Protein AF-A0A6H5GMM7-F1 (afdb_monomer_lite)

pLDDT: mean 76.98, std 10.68, range [48.16, 93.12]

Radius of gyration: 22.31 Å; chains: 1; bounding box: 60×40×46 Å

Secondary structure (DSSP, 8-state):
-HHHHHHHHHHHHHHHH-TT---TTHHHHHHHHHHHTT--SS--------HHHHHHHS-EEEE-STT-EEEEETTTTEEEE-TT----PPTTEEEEEEEEEEEESSGGG-EEEEEEEEEEEEEETTEE-TTS-HHHHHHHHHHHHTT-TTEEE-

Structure (mmCIF, N/CA/C/O backbone):
data_AF-A0A6H5GMM7-F1
#
_entry.id   AF-A0A6H5GMM7-F1
#
loop_
_atom_site.group_PDB
_atom_site.id
_atom_site.type_symbol
_atom_site.label_atom_id
_atom_site.label_alt_id
_atom_site.label_comp_id
_atom_site.label_asym_id
_atom_site.label_entity_id
_atom_site.label_seq_id
_atom_site.pdbx_PDB_ins_code
_atom_site.Cartn_x
_atom_site.Cartn_y
_atom_site.Cartn_z
_atom_site.occupancy
_atom_site.B_iso_or_equiv
_atom_site.auth_seq_id
_atom_site.auth_comp_id
_atom_site.auth_asym_id
_atom_site.auth_atom_id
_atom_site.pdbx_PDB_model_num
ATOM 1 N N . LEU A 1 1 ? -27.094 -5.306 -17.263 1.00 63.91 1 LEU A N 1
ATOM 2 C CA . LEU A 1 1 ? -26.617 -4.620 -16.035 1.00 63.91 1 LEU A CA 1
ATOM 3 C C . LEU A 1 1 ? -27.779 -4.041 -15.208 1.00 63.91 1 LEU A C 1
ATOM 5 O O . LEU A 1 1 ? -27.870 -4.370 -14.032 1.00 63.91 1 LEU A O 1
ATOM 9 N N . GLY A 1 2 ? -28.719 -3.303 -15.817 1.00 82.06 2 GLY A N 1
ATOM 10 C CA . GLY A 1 2 ? -29.846 -2.660 -15.111 1.00 82.06 2 GLY A CA 1
ATOM 11 C C . GLY A 1 2 ? -30.805 -3.588 -14.348 1.00 82.06 2 GLY A C 1
ATOM 12 O O . GLY A 1 2 ? -31.193 -3.277 -13.229 1.00 82.06 2 GLY A O 1
ATOM 13 N N . GLN A 1 3 ? -31.122 -4.778 -14.868 1.00 84.25 3 GLN A N 1
ATOM 14 C CA . GLN A 1 3 ? -32.039 -5.710 -14.187 1.00 84.25 3 GLN A CA 1
ATOM 15 C C . GLN A 1 3 ? -31.536 -6.145 -12.797 1.00 84.25 3 GLN A C 1
ATOM 17 O O . GLN A 1 3 ? -32.317 -6.253 -11.856 1.00 84.25 3 GLN A O 1
ATOM 22 N N . ARG A 1 4 ? -30.218 -6.340 -12.637 1.00 83.25 4 ARG A N 1
ATOM 23 C CA . ARG A 1 4 ? -29.613 -6.705 -11.342 1.00 83.25 4 ARG A CA 1
ATOM 24 C C . ARG A 1 4 ? -29.682 -5.545 -10.348 1.00 83.25 4 ARG A C 1
ATOM 26 O O . ARG A 1 4 ? -29.906 -5.775 -9.165 1.00 83.25 4 ARG A O 1
ATOM 33 N N . GLN A 1 5 ? -29.534 -4.311 -10.832 1.00 83.56 5 GLN A N 1
ATOM 34 C CA . GLN A 1 5 ? -29.660 -3.108 -10.007 1.00 83.56 5 GLN A CA 1
ATOM 35 C C . GLN A 1 5 ? -31.098 -2.932 -9.506 1.00 83.56 5 GLN A C 1
ATOM 37 O O . GLN A 1 5 ? -31.297 -2.702 -8.318 1.00 83.56 5 GLN A O 1
ATOM 42 N N . VAL A 1 6 ? -32.096 -3.146 -10.371 1.00 91.81 6 VAL A N 1
ATOM 43 C CA . VAL A 1 6 ? -33.520 -3.093 -9.997 1.00 91.81 6 VAL A CA 1
ATOM 44 C C . VAL A 1 6 ? -33.858 -4.140 -8.934 1.00 91.81 6 VAL A C 1
ATOM 46 O O . VAL A 1 6 ? -34.463 -3.808 -7.918 1.00 91.81 6 VAL A O 1
ATOM 49 N N . VAL A 1 7 ? -33.415 -5.389 -9.113 1.00 87.75 7 VAL A N 1
ATOM 50 C CA . VAL A 1 7 ? -33.653 -6.461 -8.131 1.00 87.75 7 VAL A CA 1
ATOM 51 C C . VAL A 1 7 ? -33.006 -6.142 -6.781 1.00 87.75 7 VAL A C 1
ATOM 53 O O . VAL A 1 7 ? -33.624 -6.358 -5.741 1.00 87.75 7 VAL A O 1
ATOM 56 N N . ASN A 1 8 ? -31.785 -5.605 -6.771 1.00 83.50 8 ASN A N 1
ATOM 57 C CA . ASN A 1 8 ? -31.112 -5.232 -5.526 1.00 83.50 8 ASN A CA 1
ATOM 58 C C . ASN A 1 8 ? -31.824 -4.076 -4.810 1.00 83.50 8 ASN A C 1
ATOM 60 O O . ASN A 1 8 ? -32.015 -4.147 -3.599 1.00 83.50 8 ASN A O 1
ATOM 64 N N . LEU A 1 9 ? -32.276 -3.056 -5.544 1.00 91.56 9 LEU A N 1
ATOM 65 C CA . LEU A 1 9 ? -33.055 -1.952 -4.977 1.00 91.56 9 LEU A CA 1
ATOM 66 C C . LEU A 1 9 ? -34.387 -2.435 -4.391 1.00 91.56 9 LEU A C 1
ATOM 68 O O . LEU A 1 9 ? -34.757 -2.018 -3.297 1.00 91.56 9 LEU A O 1
ATOM 72 N N . MET A 1 10 ? -35.074 -3.364 -5.063 1.00 90.06 10 MET A N 1
ATOM 73 C CA . MET A 1 10 ? -36.295 -3.976 -4.529 1.00 90.06 10 MET A CA 1
ATOM 74 C C . MET A 1 10 ? -36.037 -4.765 -3.241 1.00 90.06 10 MET A C 1
ATOM 76 O O . MET A 1 10 ? -36.842 -4.686 -2.318 1.00 90.06 10 MET A O 1
ATOM 80 N N . LYS A 1 11 ? -34.913 -5.488 -3.144 1.00 85.19 11 LYS A N 1
ATOM 81 C CA . LYS A 1 11 ? -34.525 -6.201 -1.914 1.00 85.19 11 LYS A CA 1
ATOM 82 C C . LYS A 1 11 ? -34.268 -5.245 -0.751 1.00 85.19 11 LYS A C 1
ATOM 84 O O . LYS A 1 11 ? -34.742 -5.504 0.349 1.00 85.19 11 LYS A O 1
ATOM 89 N N . ILE A 1 12 ? -33.567 -4.137 -1.000 1.00 85.12 12 ILE A N 1
ATOM 90 C CA . ILE A 1 12 ? -33.328 -3.093 0.009 1.00 85.12 12 ILE A CA 1
ATOM 91 C C . ILE A 1 12 ? -34.662 -2.484 0.455 1.00 85.12 12 ILE A C 1
ATOM 93 O O . ILE A 1 12 ? -34.934 -2.414 1.648 1.00 85.12 12 ILE A O 1
ATOM 97 N N . ALA A 1 13 ? -35.532 -2.120 -0.491 1.00 91.00 13 ALA A N 1
ATOM 98 C CA . ALA A 1 13 ? -36.851 -1.573 -0.186 1.00 91.00 13 ALA A CA 1
ATOM 99 C C . ALA A 1 13 ? -37.738 -2.556 0.601 1.00 91.00 13 ALA A C 1
ATOM 101 O O . ALA A 1 13 ? -38.486 -2.130 1.479 1.00 91.00 13 ALA A O 1
ATOM 102 N N . ALA A 1 14 ? -37.658 -3.859 0.310 1.00 87.81 14 ALA A N 1
ATOM 103 C CA . ALA A 1 14 ? -38.370 -4.899 1.050 1.00 87.81 14 ALA A CA 1
ATOM 104 C C . ALA A 1 14 ? -37.848 -5.037 2.489 1.00 87.81 14 ALA A C 1
ATOM 106 O O . ALA A 1 14 ? -38.648 -5.046 3.419 1.00 87.81 14 ALA A O 1
ATOM 107 N N . PHE A 1 15 ? -36.526 -5.052 2.683 1.00 86.12 15 PHE A N 1
ATOM 108 C CA . PHE A 1 15 ? -35.914 -5.093 4.015 1.00 86.12 15 PHE A CA 1
ATOM 109 C C . PHE A 1 15 ? -36.239 -3.845 4.854 1.00 86.12 15 PHE A C 1
ATOM 111 O O . PHE A 1 15 ? -36.536 -3.954 6.037 1.00 86.12 15 PHE A O 1
ATOM 118 N N . CYS A 1 16 ? -36.266 -2.652 4.248 1.00 89.38 16 CYS A N 1
ATOM 119 C CA . CYS A 1 16 ? -36.678 -1.429 4.948 1.00 89.38 16 CYS A CA 1
ATOM 120 C C . CYS A 1 16 ? -38.141 -1.461 5.427 1.00 89.38 16 CYS A C 1
ATOM 122 O O . CYS A 1 16 ? -38.491 -0.710 6.333 1.00 89.38 16 CYS A O 1
ATOM 124 N N . ARG A 1 17 ? -38.999 -2.288 4.812 1.00 91.38 17 ARG A N 1
ATOM 125 C CA . ARG A 1 17 ? -40.402 -2.470 5.222 1.00 91.38 17 ARG A CA 1
ATOM 126 C C . ARG A 1 17 ? -40.564 -3.552 6.287 1.00 91.38 17 ARG A C 1
ATOM 128 O O . ARG A 1 17 ? -41.429 -3.405 7.142 1.00 91.38 17 ARG A O 1
ATOM 135 N N . ASP A 1 18 ? -39.752 -4.604 6.232 1.00 90.44 18 ASP A N 1
ATOM 136 C CA . ASP A 1 18 ? -39.725 -5.675 7.230 1.00 90.44 18 ASP A CA 1
ATOM 137 C C . ASP A 1 18 ? -38.275 -6.052 7.592 1.00 90.44 18 ASP A C 1
ATOM 139 O O . ASP A 1 18 ? -37.628 -6.820 6.870 1.00 90.44 18 ASP A O 1
ATOM 143 N N . PRO A 1 19 ? -37.758 -5.542 8.725 1.00 85.38 19 PRO A N 1
ATOM 144 C CA . PRO A 1 19 ? -36.409 -5.848 9.196 1.00 85.38 19 PRO A CA 1
ATOM 145 C C . PRO A 1 19 ? -36.217 -7.305 9.636 1.00 85.38 19 PRO A C 1
ATOM 147 O O . PRO A 1 19 ? -35.079 -7.750 9.772 1.00 85.38 19 PRO A O 1
ATOM 150 N N . ASN A 1 20 ? -37.303 -8.050 9.872 1.00 88.88 20 ASN A N 1
ATOM 151 C CA . ASN A 1 20 ? -37.242 -9.461 10.258 1.00 88.88 20 ASN A CA 1
ATOM 152 C C . ASN A 1 20 ? -37.184 -10.395 9.043 1.00 88.88 20 ASN A C 1
ATOM 154 O O . ASN A 1 20 ? -37.175 -11.617 9.200 1.00 88.88 20 ASN A O 1
ATOM 158 N N . LEU A 1 21 ? -37.146 -9.846 7.827 1.00 82.50 21 LEU A N 1
ATOM 159 C CA . LEU A 1 21 ? -37.039 -10.622 6.603 1.00 82.50 21 LEU A CA 1
ATOM 160 C C . LEU A 1 21 ? -35.652 -11.280 6.507 1.00 82.50 21 LEU A C 1
ATOM 162 O O . LEU A 1 21 ? -34.647 -10.623 6.233 1.00 82.50 21 LEU A O 1
ATOM 166 N N . VAL A 1 22 ? -35.602 -12.600 6.699 1.00 78.56 22 VAL A N 1
ATOM 167 C CA . VAL A 1 22 ? -34.372 -13.406 6.618 1.00 78.56 22 VAL A CA 1
ATOM 168 C C . VAL A 1 22 ? -34.393 -14.283 5.361 1.00 78.56 22 VAL A C 1
ATOM 170 O O . VAL A 1 22 ? -35.349 -15.016 5.116 1.00 78.56 22 VAL A O 1
ATOM 173 N N . GLU A 1 23 ? -33.322 -14.260 4.560 1.00 80.38 23 GLU A N 1
ATOM 174 C CA . GLU A 1 23 ? -33.144 -15.205 3.445 1.00 80.38 23 GLU A CA 1
ATOM 175 C C . GLU A 1 23 ? -32.671 -16.562 3.991 1.00 80.38 23 GLU A C 1
ATOM 177 O O . GLU A 1 23 ? -31.500 -16.752 4.321 1.00 80.38 23 GLU A O 1
ATOM 182 N N . ALA A 1 24 ? -33.588 -17.529 4.059 1.00 84.94 24 ALA A N 1
ATOM 183 C CA . ALA A 1 24 ? -33.324 -18.863 4.604 1.00 84.94 24 ALA A CA 1
ATOM 184 C C . ALA A 1 24 ? -32.208 -19.623 3.860 1.00 84.94 24 ALA A C 1
ATOM 186 O O . ALA A 1 24 ? -31.518 -20.453 4.451 1.00 84.94 24 ALA A O 1
ATOM 187 N N . ARG A 1 25 ? -31.976 -19.323 2.573 1.00 86.25 25 ARG A N 1
ATOM 188 C CA . ARG A 1 25 ? -30.936 -19.981 1.760 1.00 86.25 25 ARG A CA 1
ATOM 189 C C . ARG A 1 25 ? -29.579 -19.293 1.837 1.00 86.25 25 ARG A C 1
ATOM 191 O O . ARG A 1 25 ? -28.656 -19.691 1.130 1.00 86.25 25 ARG A O 1
ATOM 198 N N . GLN A 1 26 ? -29.421 -18.256 2.659 1.00 82.25 26 GLN A N 1
ATOM 199 C CA . GLN A 1 26 ? -28.178 -17.486 2.731 1.00 82.25 26 GLN A CA 1
ATOM 200 C C . GLN A 1 26 ? -26.966 -18.374 3.055 1.00 82.25 26 GLN A C 1
ATOM 202 O O . GLN A 1 26 ? -25.905 -18.202 2.455 1.00 82.25 26 GLN A O 1
ATOM 207 N N . ALA A 1 27 ? -27.135 -19.357 3.946 1.00 85.75 27 ALA A N 1
ATOM 208 C CA . ALA A 1 27 ? -26.088 -20.321 4.285 1.00 85.75 27 ALA A CA 1
ATOM 209 C C . ALA A 1 27 ? -25.709 -21.218 3.091 1.00 85.75 27 ALA A C 1
ATOM 211 O O . ALA A 1 27 ? -24.529 -21.389 2.786 1.00 85.75 27 ALA A O 1
ATOM 212 N N . GLU A 1 28 ? -2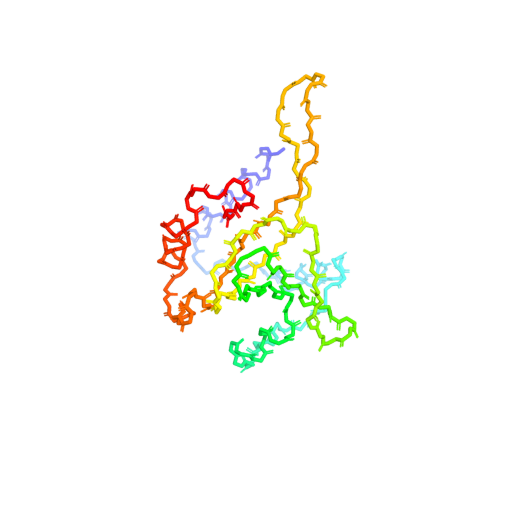6.703 -21.734 2.366 1.00 91.00 28 GLU A N 1
ATOM 213 C CA . GLU A 1 28 ? -26.496 -22.561 1.172 1.00 91.00 28 GLU A CA 1
ATOM 214 C C . GLU A 1 28 ? -25.795 -21.769 0.056 1.00 91.00 28 GLU A C 1
ATOM 216 O O . GLU A 1 28 ? -24.831 -22.243 -0.548 1.00 91.00 28 GLU A O 1
ATOM 221 N N . LEU A 1 29 ? -26.249 -20.537 -0.197 1.00 87.44 29 LEU A N 1
ATOM 222 C CA . LEU A 1 29 ? -25.658 -19.642 -1.191 1.00 87.44 29 LEU A CA 1
ATOM 223 C C . LEU A 1 29 ? -24.211 -19.301 -0.843 1.00 87.44 29 LEU A C 1
ATOM 225 O O . LEU A 1 29 ? -23.350 -19.361 -1.718 1.00 87.44 29 LEU A O 1
ATOM 229 N N . ARG A 1 30 ? -23.930 -18.996 0.428 1.00 86.06 30 ARG A N 1
ATOM 230 C CA . ARG A 1 30 ? -22.567 -18.767 0.915 1.00 86.06 30 ARG A CA 1
ATOM 231 C C . ARG A 1 30 ? -21.675 -19.970 0.609 1.00 86.06 30 ARG A C 1
ATOM 233 O O . ARG A 1 30 ? -20.629 -19.786 -0.005 1.00 86.06 30 ARG A O 1
ATOM 240 N N . SER A 1 31 ? -22.104 -21.178 0.973 1.00 88.69 31 SER A N 1
ATOM 241 C CA . SER A 1 31 ? -21.334 -22.406 0.738 1.00 88.69 31 SER A CA 1
ATOM 242 C C . SER A 1 31 ? -21.052 -22.634 -0.755 1.00 88.69 31 SER A C 1
ATOM 244 O O . SER A 1 31 ? -19.910 -22.883 -1.147 1.00 88.69 31 SER A O 1
ATOM 246 N N . LYS A 1 32 ? -22.062 -22.454 -1.620 1.00 91.44 32 LYS A N 1
ATOM 247 C CA . LYS A 1 32 ? -21.900 -22.564 -3.081 1.00 91.44 32 LYS A CA 1
ATOM 248 C C . LYS A 1 32 ? -20.934 -21.521 -3.644 1.00 91.44 32 LYS A C 1
ATOM 250 O O . LYS A 1 32 ? -20.103 -21.865 -4.481 1.00 91.44 32 LYS A O 1
ATOM 255 N N . CYS A 1 33 ? -21.024 -20.271 -3.191 1.00 87.81 33 CYS A N 1
ATOM 256 C CA . CYS A 1 33 ? -20.118 -19.204 -3.612 1.00 87.81 33 CYS A CA 1
ATOM 257 C C . CYS A 1 33 ? -18.676 -19.491 -3.189 1.00 87.81 33 CYS A C 1
ATOM 259 O O . CYS A 1 33 ? -17.778 -19.385 -4.015 1.00 87.81 33 CYS A O 1
ATOM 261 N N . LE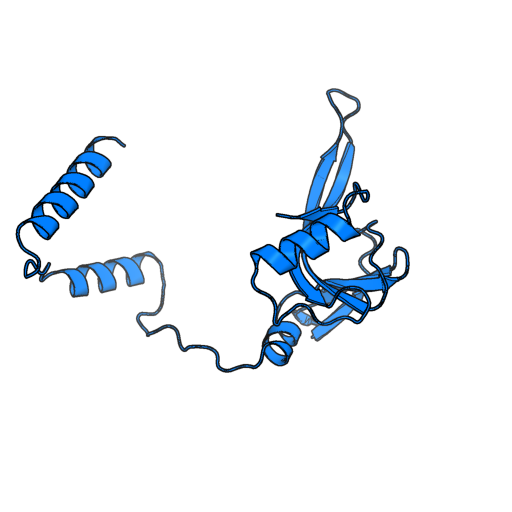U A 1 34 ? -18.453 -19.899 -1.938 1.00 89.38 34 LEU A N 1
ATOM 262 C CA . LEU A 1 34 ? -17.116 -20.217 -1.431 1.00 89.38 34 LEU A CA 1
ATOM 263 C C . LEU A 1 34 ? -16.478 -21.367 -2.209 1.00 89.38 34 LEU A C 1
ATOM 265 O O . LEU A 1 34 ? -15.329 -21.257 -2.621 1.00 89.38 34 LEU A O 1
ATOM 269 N N . LYS A 1 35 ? -17.256 -22.409 -2.521 1.00 93.12 35 LYS A N 1
ATOM 270 C CA . LYS A 1 35 ? -16.803 -23.514 -3.372 1.00 93.12 35 LYS A CA 1
ATOM 271 C C . LYS A 1 35 ? -16.466 -23.067 -4.797 1.00 93.12 35 LYS A C 1
ATOM 273 O O . LYS A 1 35 ? -15.479 -23.524 -5.355 1.00 93.12 35 LYS A O 1
ATOM 278 N N . LEU A 1 36 ? -17.282 -22.197 -5.397 1.00 92.69 36 LEU A N 1
ATOM 279 C CA . LEU A 1 36 ? -17.055 -21.702 -6.761 1.00 92.69 36 LEU A CA 1
ATOM 280 C C . LEU A 1 36 ? -15.792 -20.832 -6.861 1.00 92.69 36 LEU A C 1
ATOM 282 O O . LEU A 1 36 ? -15.121 -20.852 -7.886 1.00 92.69 36 LEU A O 1
ATOM 286 N N . TRP A 1 37 ? -15.493 -20.068 -5.810 1.00 85.94 37 TRP A N 1
ATOM 287 C CA . TRP A 1 37 ? -14.339 -19.166 -5.738 1.00 85.94 37 TRP A CA 1
ATOM 288 C C . TRP A 1 37 ? -13.094 -19.830 -5.129 1.00 85.94 37 TRP A C 1
ATOM 290 O O . TRP A 1 37 ? -12.090 -19.152 -4.942 1.00 85.94 37 TRP A O 1
ATOM 300 N N . ASP A 1 38 ? -13.171 -21.126 -4.806 1.00 89.12 38 ASP A N 1
ATOM 301 C CA . ASP A 1 38 ? -12.119 -21.903 -4.136 1.00 89.12 38 ASP A CA 1
ATOM 302 C C . ASP A 1 38 ? -11.611 -21.254 -2.831 1.00 89.12 38 ASP A C 1
ATOM 304 O O . ASP A 1 38 ? -10.427 -21.254 -2.498 1.00 89.12 38 ASP A O 1
ATOM 308 N N . VAL A 1 39 ? -12.535 -20.651 -2.074 1.00 86.19 39 VAL A N 1
ATOM 309 C CA . VAL A 1 39 ? -12.251 -20.011 -0.786 1.00 86.19 39 VAL A CA 1
ATOM 310 C C . VAL A 1 39 ? -12.650 -20.964 0.343 1.00 86.19 39 VAL A C 1
ATOM 312 O O . VAL A 1 39 ? -13.796 -21.419 0.379 1.00 86.19 39 VAL A O 1
ATOM 315 N N . PRO A 1 40 ? -11.764 -21.250 1.314 1.00 85.38 40 PRO A N 1
ATOM 316 C CA . PRO A 1 40 ? -12.101 -22.125 2.429 1.00 85.38 40 PRO A CA 1
ATOM 317 C C . PRO A 1 40 ? -13.208 -21.505 3.294 1.00 85.38 40 PRO A C 1
ATOM 319 O O . PRO A 1 40 ? -13.095 -20.355 3.723 1.00 85.38 40 PRO A O 1
ATOM 322 N N . ASP A 1 41 ? -14.259 -22.278 3.597 1.00 82.94 41 ASP A N 1
ATOM 323 C CA . ASP A 1 41 ? -15.377 -21.850 4.458 1.00 82.94 41 ASP A CA 1
ATOM 324 C C . ASP A 1 41 ? -15.002 -21.917 5.936 1.00 82.94 41 ASP A C 1
ATOM 326 O O . ASP A 1 41 ? -15.514 -22.701 6.732 1.00 82.94 41 ASP A O 1
ATOM 330 N N . ARG A 1 42 ? -14.037 -21.078 6.289 1.00 80.81 42 ARG A N 1
ATOM 331 C CA . ARG A 1 42 ? -13.652 -20.788 7.660 1.00 80.81 42 ARG A CA 1
ATOM 332 C C . ARG A 1 42 ? -13.767 -19.286 7.886 1.00 80.81 42 ARG A C 1
ATOM 334 O O . ARG A 1 42 ? -13.542 -18.508 6.952 1.00 80.81 42 ARG A O 1
ATOM 341 N N . PRO A 1 43 ? -14.108 -18.844 9.106 1.00 71.38 43 PRO A N 1
ATOM 342 C CA . PRO A 1 43 ? -13.958 -17.444 9.468 1.00 71.38 43 PRO A CA 1
ATOM 343 C C . PRO A 1 43 ? -12.536 -17.002 9.122 1.00 71.38 43 PRO A C 1
ATOM 345 O O . PRO A 1 43 ? -11.585 -17.751 9.364 1.00 71.38 43 PRO A O 1
ATOM 348 N N . ARG A 1 44 ? -12.373 -15.798 8.560 1.00 70.62 44 ARG A N 1
ATOM 349 C CA . ARG A 1 44 ? -11.039 -15.194 8.522 1.00 70.62 44 ARG A CA 1
ATOM 350 C C . ARG A 1 44 ? -10.572 -15.113 9.970 1.00 70.62 44 ARG A C 1
ATOM 352 O O . ARG A 1 44 ? -11.194 -14.413 10.766 1.00 70.62 44 ARG A O 1
ATOM 359 N N . ALA A 1 45 ? -9.534 -15.871 10.313 1.00 62.81 45 ALA A N 1
ATOM 360 C CA . ALA A 1 45 ? -8.857 -15.674 11.579 1.00 62.81 45 ALA A CA 1
ATOM 361 C C . ALA A 1 45 ? -8.333 -14.238 11.554 1.00 62.81 45 ALA A C 1
ATOM 363 O O . ALA A 1 45 ? -7.653 -13.849 10.605 1.00 62.81 45 ALA A O 1
ATOM 364 N N . SER A 1 46 ? -8.721 -13.431 12.541 1.00 48.16 46 SER A N 1
ATOM 365 C CA . SER A 1 46 ? -8.070 -12.144 12.741 1.00 48.16 46 SER A CA 1
ATOM 366 C C . SER A 1 46 ? -6.612 -12.448 13.050 1.00 48.16 46 SER A C 1
ATOM 368 O O . SER A 1 46 ? -6.331 -13.081 14.074 1.00 48.16 46 SER A O 1
ATOM 370 N N . ASP A 1 47 ? -5.711 -12.051 12.163 1.00 57.84 47 ASP A N 1
ATOM 371 C CA . ASP A 1 47 ? -4.299 -12.087 12.482 1.00 57.84 47 ASP A CA 1
ATOM 372 C C . ASP A 1 47 ? -4.065 -11.154 13.680 1.00 57.84 47 ASP A C 1
ATOM 374 O O . ASP A 1 47 ? -4.457 -9.986 13.653 1.00 57.84 47 ASP A O 1
ATOM 378 N N . ARG A 1 48 ? -3.548 -11.712 14.781 1.00 58.03 48 ARG A N 1
ATOM 379 C CA . ARG A 1 48 ? -3.212 -10.957 16.001 1.00 58.03 48 ARG A CA 1
ATOM 380 C C . ARG A 1 48 ? -1.762 -10.481 15.987 1.00 58.03 48 ARG A C 1
ATOM 382 O O . ARG A 1 48 ? -1.310 -9.924 16.985 1.00 58.03 48 ARG A O 1
ATOM 389 N N . SER A 1 49 ? -1.040 -10.741 14.900 1.00 60.47 49 SER A N 1
ATOM 390 C CA . SER A 1 49 ? 0.318 -10.259 14.701 1.00 60.47 49 SER A CA 1
ATOM 391 C C . SER A 1 49 ? 0.343 -8.740 14.837 1.00 60.47 49 SER A C 1
ATOM 393 O O . SER A 1 49 ? -0.515 -8.033 14.299 1.00 60.47 49 SER A O 1
ATOM 395 N N . GLY A 1 50 ? 1.303 -8.237 15.612 1.00 57.25 50 GLY A N 1
ATOM 396 C CA . GLY A 1 50 ? 1.508 -6.801 15.733 1.00 57.25 50 GLY A CA 1
ATOM 397 C C . GLY A 1 50 ? 1.867 -6.204 14.367 1.00 57.25 50 GLY A C 1
ATOM 398 O O . GLY A 1 50 ? 2.384 -6.926 13.510 1.00 57.25 50 GLY A O 1
ATOM 399 N N . PRO A 1 51 ? 1.648 -4.896 14.151 1.00 54.75 51 PRO A N 1
ATOM 400 C CA . PRO A 1 51 ? 2.008 -4.226 12.901 1.00 54.75 51 PRO A CA 1
ATOM 401 C C . PRO A 1 51 ? 3.444 -4.544 12.462 1.00 54.75 51 PRO A C 1
ATOM 403 O O . PRO A 1 51 ? 3.683 -4.814 11.292 1.00 54.75 51 PRO A O 1
ATOM 406 N N . ASP A 1 52 ? 4.377 -4.619 13.413 1.00 54.44 52 ASP A N 1
ATOM 407 C CA . ASP A 1 52 ? 5.789 -4.925 13.163 1.00 54.44 52 ASP A CA 1
ATOM 408 C C . ASP A 1 52 ? 6.042 -6.349 12.649 1.00 54.44 52 ASP A C 1
ATOM 410 O O . ASP A 1 52 ? 6.982 -6.572 11.885 1.00 54.44 52 ASP A O 1
ATOM 414 N N . ASP A 1 53 ? 5.233 -7.325 13.062 1.00 56.00 53 ASP A N 1
ATOM 415 C CA . ASP A 1 53 ? 5.378 -8.723 12.644 1.00 56.00 53 ASP A CA 1
ATOM 416 C C . ASP A 1 53 ? 4.744 -8.951 11.273 1.00 56.00 53 ASP A C 1
ATOM 418 O O . ASP A 1 53 ? 5.353 -9.584 10.412 1.00 56.00 53 ASP A O 1
ATOM 422 N N . VAL A 1 54 ? 3.600 -8.309 11.026 1.00 57.47 54 VAL A N 1
ATOM 423 C CA . VAL A 1 54 ? 2.961 -8.266 9.707 1.00 57.47 54 VAL A CA 1
ATOM 424 C C . VAL A 1 54 ? 3.870 -7.571 8.689 1.00 57.47 54 VAL A C 1
ATOM 426 O O . VAL A 1 54 ? 4.032 -8.047 7.571 1.00 57.47 54 VAL A O 1
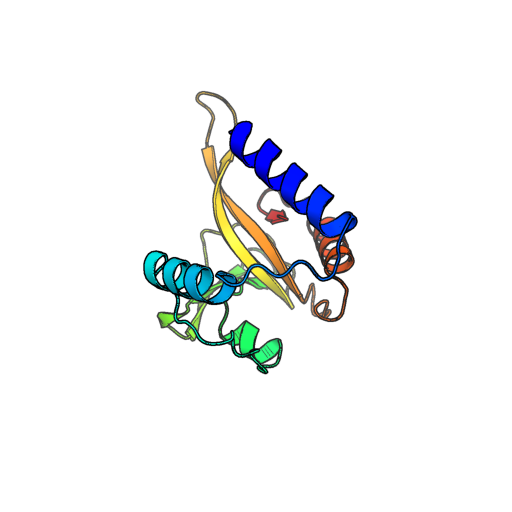ATOM 429 N N . ILE A 1 55 ? 4.535 -6.476 9.066 1.00 57.56 55 ILE A N 1
ATOM 430 C CA . ILE A 1 55 ? 5.439 -5.729 8.176 1.00 57.56 55 ILE A CA 1
ATOM 431 C C . ILE A 1 55 ? 6.716 -6.509 7.841 1.00 57.56 55 ILE A C 1
ATOM 433 O O . ILE A 1 55 ? 7.273 -6.320 6.762 1.00 57.56 55 ILE A O 1
ATOM 437 N N . LYS A 1 56 ? 7.187 -7.404 8.720 1.00 53.12 56 LYS A N 1
ATOM 438 C CA . LYS A 1 56 ? 8.282 -8.331 8.374 1.00 53.12 56 LYS A CA 1
ATOM 439 C C . LYS A 1 56 ? 7.853 -9.361 7.331 1.00 53.12 56 LYS A C 1
ATOM 441 O O . LYS A 1 56 ? 8.708 -9.879 6.622 1.00 53.12 56 LYS A O 1
ATOM 446 N N . GLU A 1 57 ? 6.566 -9.686 7.268 1.00 50.22 57 GLU A N 1
ATOM 447 C CA . GLU A 1 57 ? 6.016 -10.706 6.375 1.00 50.22 57 GLU A CA 1
ATOM 448 C C . GLU A 1 57 ? 5.442 -10.119 5.076 1.00 50.22 57 GLU A C 1
ATOM 450 O O . GLU A 1 57 ? 5.372 -10.812 4.065 1.00 50.22 57 GLU A O 1
ATOM 455 N N . ILE A 1 58 ? 5.080 -8.835 5.066 1.00 53.16 58 ILE A N 1
ATOM 456 C CA . ILE A 1 58 ? 4.524 -8.133 3.908 1.00 53.16 58 ILE A CA 1
ATOM 457 C C . ILE A 1 58 ? 5.627 -7.400 3.130 1.00 53.16 58 ILE A C 1
ATOM 459 O O . ILE A 1 58 ? 6.543 -6.816 3.701 1.00 53.16 58 ILE A O 1
ATOM 463 N N . CYS A 1 59 ? 5.519 -7.411 1.798 1.00 53.50 59 CYS A N 1
ATOM 464 C CA . CYS A 1 59 ? 6.377 -6.703 0.845 1.00 53.50 59 CYS A CA 1
ATOM 465 C C . CYS A 1 59 ? 6.526 -5.201 1.163 1.00 53.50 59 CYS A C 1
ATOM 467 O O . CYS A 1 59 ? 5.805 -4.367 0.624 1.00 53.50 59 CYS A O 1
ATOM 469 N N . GLY A 1 60 ? 7.469 -4.841 2.030 1.00 59.84 60 GLY A N 1
ATOM 470 C CA . GLY A 1 60 ? 7.807 -3.453 2.323 1.00 59.84 60 GLY A CA 1
ATOM 471 C C . GLY A 1 60 ? 8.842 -2.891 1.351 1.00 59.84 60 GLY A C 1
ATOM 472 O O . GLY A 1 60 ? 9.701 -3.611 0.832 1.00 59.84 60 GLY A O 1
ATOM 473 N N . VAL A 1 61 ? 8.794 -1.578 1.149 1.00 60.31 61 VAL A N 1
ATOM 474 C CA . VAL A 1 61 ? 9.846 -0.785 0.517 1.00 60.31 61 VAL A CA 1
ATOM 475 C C . VAL A 1 61 ? 10.454 0.138 1.573 1.00 60.31 61 VAL A C 1
ATOM 477 O O . VAL A 1 61 ? 9.746 0.881 2.254 1.00 60.31 61 VAL A O 1
ATOM 480 N N . ARG A 1 62 ? 11.780 0.094 1.735 1.00 66.56 62 ARG A N 1
ATOM 481 C CA . ARG A 1 62 ? 12.506 0.881 2.740 1.00 66.56 62 ARG A CA 1
ATOM 482 C C . ARG A 1 62 ? 13.496 1.832 2.081 1.00 66.56 62 ARG A C 1
ATOM 484 O O . ARG A 1 62 ? 14.325 1.420 1.272 1.00 66.56 62 ARG A O 1
ATOM 491 N N . GLY A 1 63 ? 13.447 3.096 2.493 1.00 59.25 63 GLY A N 1
ATOM 492 C CA . GLY A 1 63 ? 14.422 4.124 2.145 1.00 59.25 63 GLY A CA 1
ATOM 493 C C . GLY A 1 63 ? 15.516 4.255 3.205 1.00 59.25 63 GLY A C 1
ATOM 494 O O . GLY A 1 63 ? 15.234 4.479 4.386 1.00 59.25 63 GLY A O 1
ATOM 495 N N . LEU A 1 64 ? 16.781 4.157 2.788 1.00 58.41 64 LEU A N 1
ATOM 496 C CA . LEU A 1 64 ? 17.950 4.485 3.626 1.00 58.41 64 LEU A CA 1
ATOM 497 C C . LEU A 1 64 ? 18.569 5.854 3.275 1.00 58.41 64 LEU A C 1
ATOM 499 O O . LEU A 1 64 ? 19.662 6.167 3.743 1.00 58.41 64 LEU A O 1
ATOM 503 N N . GLY A 1 65 ? 17.863 6.686 2.499 1.00 51.19 65 GLY A N 1
ATOM 504 C CA . GLY A 1 65 ? 18.328 7.997 2.038 1.00 51.19 65 GLY A CA 1
ATOM 505 C C . GLY A 1 65 ? 18.965 7.960 0.645 1.00 51.19 65 GLY A C 1
ATOM 506 O O . GLY A 1 65 ? 19.620 6.981 0.276 1.00 51.19 65 GLY A O 1
ATOM 507 N N . ARG A 1 66 ? 18.814 9.063 -0.110 1.00 60.16 66 ARG A N 1
ATOM 508 C CA . ARG A 1 66 ? 19.212 9.195 -1.534 1.00 60.16 66 ARG A CA 1
ATOM 509 C C . ARG A 1 66 ? 18.477 8.160 -2.413 1.00 60.16 66 ARG A C 1
ATOM 511 O O . ARG A 1 66 ? 17.423 7.672 -2.023 1.00 60.16 66 ARG A O 1
ATOM 518 N N . SER A 1 67 ? 19.026 7.773 -3.568 1.00 60.50 67 SER A N 1
ATOM 519 C CA . SER A 1 67 ? 18.441 6.754 -4.467 1.00 60.50 67 SER A CA 1
ATOM 520 C C . SER A 1 67 ? 18.589 5.297 -3.985 1.00 60.50 67 SER A C 1
ATOM 522 O O . SER A 1 67 ? 18.561 4.376 -4.798 1.00 60.50 67 SER A O 1
ATOM 524 N N . LYS A 1 68 ? 18.811 5.042 -2.684 1.00 66.25 68 LYS A N 1
ATOM 525 C CA . LYS A 1 68 ? 18.953 3.671 -2.160 1.00 66.25 68 LYS A CA 1
ATOM 526 C C . LYS A 1 68 ? 17.599 3.083 -1.760 1.00 66.25 68 LYS A C 1
ATOM 528 O O . LYS A 1 68 ? 17.215 3.061 -0.589 1.00 66.25 68 LYS A O 1
ATOM 533 N N . VAL A 1 69 ? 16.946 2.615 -2.818 1.00 74.12 69 VAL A N 1
ATOM 534 C CA . VAL A 1 69 ? 15.759 1.765 -2.936 1.00 74.12 69 VAL A CA 1
ATOM 535 C C . VAL A 1 69 ? 15.881 0.359 -2.331 1.00 74.12 69 VAL A C 1
ATOM 537 O O . VAL A 1 69 ? 16.589 -0.421 -2.957 1.00 74.12 69 VAL A O 1
ATOM 540 N N . TYR A 1 70 ? 15.279 -0.038 -1.203 1.00 77.25 70 TYR A N 1
ATOM 541 C CA . TYR A 1 70 ? 15.251 -1.465 -0.819 1.00 77.25 70 TYR A CA 1
ATOM 542 C C . TYR A 1 70 ? 13.849 -2.050 -0.933 1.00 77.25 70 TYR A C 1
ATOM 544 O O . TYR A 1 70 ? 12.904 -1.492 -0.383 1.00 77.25 70 TYR A O 1
ATOM 552 N N . ARG A 1 71 ? 13.732 -3.211 -1.580 1.00 81.62 71 ARG A N 1
ATOM 553 C CA . ARG A 1 71 ? 12.513 -4.025 -1.636 1.00 81.62 71 ARG A CA 1
ATOM 554 C C . ARG A 1 71 ? 12.694 -5.267 -0.769 1.00 81.62 71 ARG A C 1
ATOM 556 O O . ARG A 1 71 ? 13.753 -5.895 -0.810 1.00 81.62 71 ARG A O 1
ATOM 563 N N . TYR A 1 72 ? 11.670 -5.639 -0.012 1.00 78.00 72 TYR A N 1
ATOM 564 C CA . TYR A 1 72 ? 11.668 -6.903 0.714 1.00 78.00 72 TYR A CA 1
ATOM 565 C C . TYR A 1 72 ? 11.445 -8.090 -0.243 1.00 78.00 72 TYR A C 1
ATOM 567 O O . TYR A 1 72 ? 10.456 -8.136 -0.973 1.00 78.00 72 TYR A O 1
ATOM 575 N N . ASP A 1 73 ? 12.388 -9.033 -0.269 1.00 76.81 73 ASP A N 1
ATOM 576 C CA . ASP A 1 73 ? 12.326 -10.282 -1.035 1.00 76.81 73 ASP A CA 1
ATOM 577 C C . ASP A 1 73 ? 11.754 -11.378 -0.123 1.00 76.81 73 ASP A C 1
ATOM 579 O O . ASP A 1 73 ? 12.433 -11.859 0.788 1.00 76.81 73 ASP A O 1
ATOM 583 N N . LEU A 1 74 ? 10.487 -11.742 -0.358 1.00 69.31 74 LEU A N 1
ATOM 584 C CA . LEU A 1 74 ? 9.763 -12.760 0.411 1.00 69.31 74 LEU A CA 1
ATOM 585 C C . LEU A 1 74 ? 10.478 -14.128 0.405 1.00 69.31 74 LEU A C 1
ATOM 587 O O . LEU A 1 74 ? 10.709 -14.664 1.492 1.00 69.31 74 LEU A O 1
ATOM 591 N N . PRO A 1 75 ? 10.886 -14.691 -0.756 1.00 73.88 75 PRO A N 1
ATOM 592 C CA . PRO A 1 75 ? 11.674 -15.922 -0.798 1.00 73.88 75 PRO A CA 1
ATOM 593 C C . PRO A 1 75 ? 12.948 -15.886 0.050 1.00 73.88 75 PRO A C 1
ATOM 595 O O . PRO A 1 75 ? 13.272 -16.869 0.715 1.00 73.88 75 PRO A O 1
ATOM 598 N N . LYS A 1 76 ? 13.682 -14.767 0.031 1.00 73.94 76 LYS A N 1
ATOM 599 C CA . LYS A 1 76 ? 14.969 -14.643 0.740 1.00 73.94 76 LYS A CA 1
ATOM 600 C C . LYS A 1 76 ? 14.839 -14.109 2.163 1.00 73.94 76 LYS A C 1
ATOM 602 O O . LYS A 1 76 ? 15.847 -14.046 2.865 1.00 73.94 76 LYS A O 1
ATOM 607 N N . ARG A 1 77 ? 13.629 -13.717 2.581 1.00 74.00 77 ARG A N 1
ATOM 608 C CA . ARG A 1 77 ? 13.337 -13.054 3.864 1.00 74.00 77 ARG A CA 1
ATOM 609 C C . ARG A 1 77 ? 14.308 -11.907 4.162 1.00 74.00 77 ARG A C 1
ATOM 611 O O . ARG A 1 77 ? 14.788 -11.750 5.285 1.00 74.00 77 ARG A O 1
ATOM 618 N N . GLY A 1 78 ? 14.636 -11.125 3.136 1.00 74.25 78 GLY A N 1
ATOM 619 C CA . GLY A 1 78 ? 15.719 -10.150 3.194 1.00 74.25 78 GLY A CA 1
ATOM 620 C C . GLY A 1 78 ? 15.479 -8.935 2.310 1.00 74.25 78 GLY A C 1
ATOM 621 O O . GLY A 1 78 ? 14.723 -8.979 1.346 1.00 74.25 78 GLY A O 1
ATOM 622 N N . TRP A 1 79 ? 16.145 -7.833 2.643 1.00 80.81 79 TRP A N 1
ATOM 623 C CA . TRP A 1 79 ? 16.086 -6.598 1.868 1.00 80.81 79 TRP A CA 1
ATOM 624 C C . TRP A 1 79 ? 17.065 -6.659 0.697 1.00 80.81 79 TRP A C 1
ATOM 626 O O . TRP A 1 79 ? 18.262 -6.866 0.898 1.00 80.81 79 TRP A O 1
ATOM 636 N N . VAL A 1 80 ? 16.566 -6.442 -0.516 1.00 82.12 80 VAL A N 1
ATOM 637 C CA . VAL A 1 80 ? 17.364 -6.403 -1.746 1.00 82.12 80 VAL A CA 1
ATOM 638 C C . VAL A 1 80 ? 17.321 -4.990 -2.312 1.00 82.12 80 VAL A C 1
ATOM 640 O O . VAL A 1 80 ? 16.272 -4.344 -2.297 1.00 82.12 80 VAL A O 1
ATOM 643 N N . ILE A 1 81 ? 18.465 -4.496 -2.788 1.00 78.44 81 ILE A N 1
ATOM 644 C CA . ILE A 1 81 ? 18.527 -3.200 -3.468 1.00 78.44 81 ILE A CA 1
ATOM 645 C C . ILE A 1 81 ? 17.734 -3.303 -4.769 1.00 78.44 81 ILE A C 1
ATOM 647 O O . ILE A 1 81 ? 17.877 -4.263 -5.525 1.00 78.44 81 ILE A O 1
ATOM 651 N N . ASP A 1 82 ? 16.880 -2.320 -5.005 1.00 76.56 82 ASP A N 1
ATOM 652 C CA . ASP A 1 82 ? 16.041 -2.246 -6.180 1.00 76.56 82 ASP A CA 1
ATOM 653 C C . ASP A 1 82 ? 16.430 -1.068 -7.070 1.00 76.56 82 ASP A C 1
ATOM 655 O O . ASP A 1 82 ? 15.889 0.030 -6.964 1.00 76.56 82 ASP A O 1
ATOM 659 N N . ASP A 1 83 ? 17.339 -1.334 -8.005 1.00 72.69 83 ASP A N 1
ATOM 660 C CA . ASP A 1 83 ? 17.858 -0.351 -8.966 1.00 72.69 83 ASP A CA 1
ATOM 661 C C . ASP A 1 83 ? 16.775 0.183 -9.923 1.00 72.69 83 ASP A C 1
ATOM 663 O O . ASP A 1 83 ? 16.978 1.160 -10.650 1.00 72.69 83 ASP A O 1
ATOM 667 N N . LYS A 1 84 ? 15.610 -0.480 -9.958 1.00 70.44 84 LYS A N 1
ATOM 668 C CA . LYS A 1 84 ? 14.460 -0.073 -10.769 1.00 70.44 84 LYS A CA 1
ATOM 669 C C . LYS A 1 84 ? 13.762 1.155 -10.199 1.00 70.44 84 LYS A C 1
ATOM 671 O O . LYS A 1 84 ? 13.153 1.888 -10.977 1.00 70.44 84 LYS A O 1
ATOM 676 N N . VAL A 1 85 ? 13.846 1.379 -8.889 1.00 71.56 85 VAL A N 1
ATOM 677 C CA . VAL A 1 85 ? 13.227 2.523 -8.219 1.00 71.56 85 VAL A CA 1
ATOM 678 C C . VAL A 1 85 ? 14.229 3.664 -8.186 1.00 71.56 85 VAL A C 1
ATOM 680 O O . VAL A 1 85 ? 15.253 3.599 -7.515 1.00 71.56 85 VAL A O 1
ATOM 683 N N . ARG A 1 86 ? 13.919 4.735 -8.917 1.00 68.94 86 ARG A N 1
ATOM 684 C CA . ARG A 1 86 ? 14.723 5.967 -8.919 1.00 68.94 86 ARG A CA 1
ATOM 685 C C . ARG A 1 86 ? 14.255 7.004 -7.895 1.00 68.94 86 ARG A C 1
ATOM 687 O O . ARG A 1 86 ? 14.826 8.088 -7.860 1.00 68.94 86 ARG A O 1
ATOM 694 N N . ALA A 1 87 ? 13.257 6.656 -7.087 1.00 69.94 87 ALA A N 1
ATOM 695 C CA . ALA A 1 87 ? 12.687 7.528 -6.072 1.00 69.94 87 ALA A CA 1
ATOM 696 C C . ALA A 1 87 ? 13.685 7.896 -4.979 1.00 69.94 87 ALA A C 1
ATOM 698 O O . ALA A 1 87 ? 14.471 7.061 -4.516 1.00 69.94 87 ALA A O 1
ATOM 699 N N . GLU A 1 88 ? 13.617 9.150 -4.542 1.00 73.12 88 GLU A N 1
ATOM 700 C CA . GLU A 1 88 ? 14.405 9.648 -3.425 1.00 73.12 88 GLU A CA 1
ATOM 701 C C . GLU A 1 88 ? 13.592 9.512 -2.139 1.00 73.12 88 GLU A C 1
ATOM 703 O O . GLU A 1 88 ? 12.791 10.365 -1.763 1.00 73.12 88 GLU A O 1
ATOM 708 N N . LEU A 1 89 ? 13.806 8.403 -1.430 1.00 74.12 89 LEU A N 1
ATOM 709 C CA . LEU A 1 89 ? 13.184 8.191 -0.129 1.00 74.12 89 LEU A CA 1
ATOM 710 C C . LEU A 1 89 ? 14.085 8.726 0.983 1.00 74.12 89 LEU A C 1
ATOM 712 O O . LEU A 1 89 ? 15.263 8.369 1.084 1.00 74.12 89 LEU A O 1
ATOM 716 N N . ASN A 1 90 ? 13.507 9.534 1.873 1.00 77.88 90 ASN A N 1
ATOM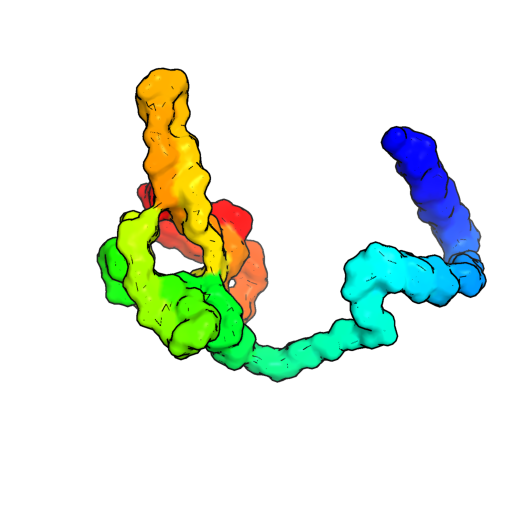 717 C CA . ASN A 1 90 ? 14.193 9.989 3.078 1.00 77.88 90 ASN A CA 1
ATOM 718 C C . ASN A 1 90 ? 14.643 8.783 3.926 1.00 77.88 90 ASN A C 1
ATOM 720 O O . ASN A 1 90 ? 13.902 7.797 4.026 1.00 77.88 90 ASN A O 1
ATOM 724 N N . PRO A 1 91 ? 15.826 8.839 4.562 1.00 78.69 91 PRO A N 1
ATOM 725 C CA . PRO A 1 91 ? 16.283 7.765 5.437 1.00 78.69 91 PRO A CA 1
ATOM 726 C C . PRO A 1 91 ? 15.276 7.518 6.564 1.00 78.69 91 PRO A C 1
ATOM 728 O O . PRO A 1 91 ? 14.686 8.455 7.094 1.00 78.69 91 PRO A O 1
ATOM 731 N N . GLY A 1 92 ? 15.059 6.248 6.912 1.00 77.12 92 GLY A N 1
ATOM 732 C CA . GLY A 1 92 ? 14.090 5.879 7.950 1.00 77.12 92 GLY A CA 1
ATOM 733 C C . GLY A 1 92 ? 12.632 5.907 7.478 1.00 77.12 92 GLY A C 1
ATOM 734 O O . GLY A 1 92 ? 11.724 5.832 8.307 1.00 77.12 92 GLY A O 1
ATOM 735 N N . THR A 1 93 ? 12.401 6.006 6.166 1.00 84.31 93 THR A N 1
ATOM 736 C CA . THR A 1 93 ? 11.072 5.865 5.562 1.00 84.31 93 THR A CA 1
ATOM 737 C C . THR A 1 93 ? 10.802 4.397 5.240 1.00 84.31 93 THR A C 1
ATOM 739 O O . THR A 1 93 ? 11.613 3.749 4.575 1.00 84.31 93 THR A O 1
ATOM 742 N N . LEU A 1 94 ? 9.673 3.877 5.710 1.00 85.19 94 LEU A N 1
ATOM 743 C CA . LEU A 1 94 ? 9.198 2.524 5.449 1.00 85.19 94 LEU A CA 1
ATOM 744 C C . LEU A 1 94 ? 7.764 2.603 4.939 1.00 85.19 94 LEU A C 1
ATOM 746 O O . LEU A 1 94 ? 6.863 3.037 5.659 1.00 85.19 94 LEU A O 1
ATOM 750 N N . VAL A 1 95 ? 7.577 2.185 3.693 1.00 85.25 95 VAL A N 1
ATOM 751 C CA . VAL A 1 95 ? 6.302 2.255 2.984 1.00 85.25 95 VAL A CA 1
ATOM 752 C C . VAL A 1 95 ? 5.914 0.891 2.448 1.00 85.25 95 VAL A C 1
ATOM 754 O O . VAL A 1 95 ? 6.761 0.051 2.150 1.00 85.25 95 VAL A O 1
ATOM 757 N N . TYR A 1 96 ? 4.616 0.676 2.334 1.00 83.75 96 TYR A N 1
ATOM 758 C CA . TYR A 1 96 ? 4.028 -0.434 1.619 1.00 83.75 96 TYR A CA 1
ATOM 759 C C . TYR A 1 96 ? 3.600 0.051 0.237 1.00 83.75 96 TYR A C 1
ATOM 761 O O . TYR A 1 96 ? 2.928 1.075 0.111 1.00 83.75 96 TYR A O 1
ATOM 769 N N . GLY A 1 97 ? 4.004 -0.663 -0.806 1.00 81.06 97 GLY A N 1
ATOM 770 C CA . GLY A 1 97 ? 3.757 -0.219 -2.167 1.00 81.06 97 GLY A CA 1
ATOM 771 C C . GLY A 1 97 ? 4.270 -1.180 -3.222 1.00 81.06 97 GLY A C 1
ATOM 772 O O . GLY A 1 97 ? 4.936 -2.172 -2.921 1.00 81.06 97 GLY A O 1
ATOM 773 N N . GLU A 1 98 ? 3.971 -0.853 -4.471 1.00 79.88 98 GLU A N 1
ATOM 774 C CA . GLU A 1 98 ? 4.331 -1.651 -5.635 1.00 79.88 98 GLU A CA 1
ATOM 775 C C . GLU A 1 98 ? 5.153 -0.829 -6.630 1.00 79.88 98 GLU A C 1
ATOM 777 O O . GLU A 1 98 ? 4.914 0.356 -6.840 1.00 79.88 98 GLU A O 1
ATOM 782 N N . VAL A 1 99 ? 6.150 -1.458 -7.252 1.00 80.94 99 VAL A N 1
ATOM 783 C CA . VAL A 1 99 ? 6.956 -0.820 -8.299 1.00 80.94 99 VAL A CA 1
ATOM 784 C C . VAL A 1 99 ? 6.351 -1.173 -9.646 1.00 80.94 99 VAL A C 1
ATOM 786 O O . VAL A 1 99 ? 6.448 -2.323 -10.077 1.00 80.94 99 VAL A O 1
ATOM 789 N N . ILE A 1 100 ? 5.765 -0.186 -10.316 1.00 80.25 100 ILE A N 1
ATOM 790 C CA . ILE A 1 100 ? 5.014 -0.376 -11.557 1.00 80.25 100 ILE A CA 1
ATOM 791 C C . ILE A 1 100 ? 5.686 0.403 -12.695 1.00 80.25 100 ILE A C 1
ATOM 793 O O . ILE A 1 100 ? 6.095 1.551 -12.507 1.00 80.25 100 ILE A O 1
ATOM 797 N N . PRO A 1 101 ? 5.837 -0.186 -13.894 1.00 80.81 101 PRO A N 1
ATOM 798 C CA . PRO A 1 101 ? 6.244 0.564 -15.071 1.00 80.81 101 PRO A CA 1
ATOM 799 C C . PRO A 1 101 ? 5.121 1.491 -15.551 1.00 80.81 101 PRO A C 1
ATOM 801 O O . PRO A 1 101 ? 4.054 1.040 -15.956 1.00 80.81 101 PRO A O 1
ATOM 804 N N . GLU A 1 102 ? 5.400 2.784 -15.595 1.00 80.00 102 GLU A N 1
ATOM 805 C CA . GLU A 1 102 ? 4.539 3.816 -16.153 1.00 80.00 102 GLU A CA 1
ATOM 806 C C . GLU A 1 102 ? 5.040 4.291 -17.511 1.00 80.00 102 GLU A C 1
ATOM 808 O O . GLU A 1 102 ? 6.240 4.404 -17.765 1.00 80.00 102 GLU A O 1
ATOM 813 N N . LEU A 1 103 ? 4.107 4.635 -18.388 1.00 80.75 103 LEU A N 1
ATOM 814 C CA . LEU A 1 103 ? 4.410 5.306 -19.641 1.00 80.75 103 LEU A CA 1
ATOM 815 C C . LEU A 1 103 ? 4.342 6.816 -19.409 1.00 80.75 103 LEU A C 1
ATOM 817 O O . LEU A 1 103 ? 3.304 7.336 -19.009 1.00 80.75 103 LEU A O 1
ATOM 821 N N . LYS A 1 104 ? 5.445 7.528 -19.654 1.00 79.62 104 LYS A N 1
ATOM 822 C CA . LYS A 1 104 ? 5.491 8.995 -19.592 1.00 79.62 104 LYS A CA 1
ATOM 823 C C . LYS A 1 104 ? 5.747 9.592 -20.969 1.00 79.62 104 LYS A C 1
ATOM 825 O O . LYS A 1 104 ? 6.645 9.145 -21.677 1.00 79.62 104 LYS A O 1
ATOM 830 N N . GLY A 1 105 ? 5.007 10.648 -21.300 1.00 79.06 105 GLY A N 1
ATOM 831 C CA . GLY A 1 105 ? 5.080 11.348 -22.586 1.00 79.06 105 GLY A CA 1
ATOM 832 C C . GLY A 1 105 ? 3.989 10.913 -23.566 1.00 79.06 105 GLY A C 1
ATOM 833 O O . GLY A 1 105 ? 3.203 10.016 -23.279 1.00 79.06 105 GLY A O 1
ATOM 834 N N . GLU A 1 106 ? 3.951 11.559 -24.731 1.00 76.00 106 GLU A N 1
ATOM 835 C CA . GLU A 1 106 ? 2.919 11.350 -25.751 1.00 76.00 106 GLU A CA 1
ATOM 836 C C . GLU A 1 106 ? 3.537 10.976 -27.109 1.00 76.00 106 GLU A C 1
ATOM 838 O O . GLU A 1 106 ? 4.631 11.420 -27.478 1.00 76.00 106 GLU A O 1
ATOM 843 N N . GLY A 1 107 ? 2.827 10.147 -27.879 1.00 74.00 107 GLY A N 1
ATOM 844 C CA . GLY A 1 107 ? 3.222 9.764 -29.235 1.00 74.00 107 GLY A CA 1
ATOM 845 C C . GLY A 1 107 ? 4.558 9.014 -29.297 1.00 74.00 107 GLY A C 1
ATOM 846 O O . GLY A 1 107 ? 4.825 8.107 -28.513 1.00 74.00 107 GLY A O 1
ATOM 847 N N . ARG A 1 108 ? 5.421 9.377 -30.253 1.00 75.00 108 ARG A N 1
ATOM 848 C CA . ARG A 1 108 ? 6.714 8.696 -30.480 1.00 75.00 108 ARG A CA 1
ATOM 849 C C . ARG A 1 108 ? 7.769 8.989 -29.403 1.00 75.00 108 ARG A C 1
ATOM 851 O O . ARG A 1 108 ? 8.814 8.352 -29.410 1.00 75.00 108 ARG A O 1
ATOM 858 N N . GLY A 1 109 ? 7.512 9.951 -28.514 1.00 74.62 109 GLY A N 1
ATOM 859 C CA . GLY A 1 109 ? 8.389 10.311 -27.395 1.00 74.62 109 GLY A CA 1
ATOM 860 C C . GLY A 1 109 ? 8.020 9.635 -26.073 1.00 74.62 109 GLY A C 1
ATOM 861 O O . GLY A 1 109 ? 8.564 10.008 -25.038 1.00 74.62 109 GLY A O 1
ATOM 862 N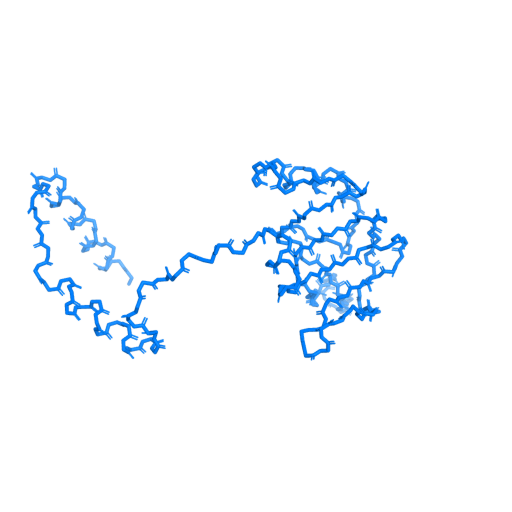 N . MET A 1 110 ? 7.080 8.685 -26.085 1.00 76.56 110 MET A N 1
ATOM 863 C CA . MET A 1 110 ? 6.643 7.970 -24.890 1.00 76.56 110 MET A CA 1
ATOM 864 C C . MET A 1 110 ? 7.753 7.045 -24.372 1.00 76.56 110 MET A C 1
ATOM 866 O O . MET A 1 110 ? 8.268 6.198 -25.101 1.00 76.56 110 MET A O 1
ATOM 870 N N . VAL A 1 111 ? 8.116 7.200 -23.100 1.00 78.38 111 VAL A N 1
ATOM 871 C CA . VAL A 1 111 ? 9.176 6.439 -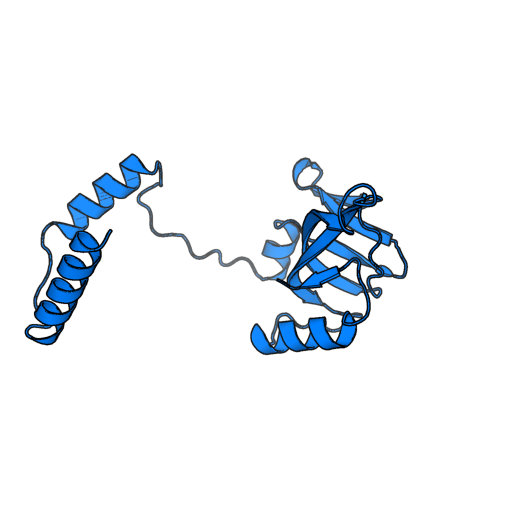22.428 1.00 78.38 111 VAL A CA 1
ATOM 872 C C . VAL A 1 111 ? 8.585 5.679 -21.248 1.00 78.38 111 VAL A C 1
ATOM 874 O O . VAL A 1 111 ? 7.898 6.259 -20.409 1.00 78.38 111 VAL A O 1
ATOM 877 N N . GLN A 1 112 ? 8.902 4.390 -21.150 1.00 78.94 112 GLN A N 1
ATOM 878 C CA . GLN A 1 112 ? 8.564 3.570 -19.991 1.00 78.94 112 GLN A CA 1
ATOM 879 C C . GLN A 1 112 ? 9.536 3.867 -18.839 1.00 78.94 112 GLN A C 1
ATOM 881 O O . GLN A 1 112 ? 10.750 3.700 -18.973 1.00 78.94 112 GLN A O 1
ATOM 886 N N . LYS A 1 113 ? 9.012 4.322 -17.702 1.00 80.75 113 LYS A N 1
ATOM 887 C CA . LYS A 1 113 ? 9.752 4.580 -16.462 1.00 80.75 113 LYS A CA 1
ATOM 888 C C . LYS A 1 113 ? 9.071 3.853 -15.318 1.00 80.75 113 LYS A C 1
ATOM 890 O O . LYS A 1 113 ? 7.858 3.871 -15.231 1.00 80.75 113 LYS A O 1
ATOM 895 N N . ASN A 1 114 ? 9.834 3.257 -14.414 1.00 77.50 114 ASN A N 1
ATOM 896 C CA . ASN A 1 114 ? 9.236 2.676 -13.216 1.00 77.50 114 ASN A CA 1
ATOM 897 C C . ASN A 1 114 ? 8.899 3.784 -12.214 1.00 77.50 114 ASN A C 1
ATOM 899 O O . ASN A 1 114 ? 9.730 4.663 -11.970 1.00 77.50 114 ASN A O 1
ATOM 903 N N . ALA A 1 115 ? 7.708 3.705 -11.637 1.00 80.12 115 ALA A N 1
ATOM 904 C CA . ALA A 1 115 ? 7.265 4.504 -10.509 1.00 80.12 115 ALA A CA 1
ATOM 905 C C . ALA A 1 115 ? 6.977 3.579 -9.323 1.00 80.12 115 ALA A C 1
ATOM 907 O O . ALA A 1 115 ? 6.577 2.427 -9.497 1.00 80.12 115 ALA A O 1
ATOM 908 N N . LEU A 1 116 ? 7.207 4.074 -8.111 1.00 82.56 116 LEU A N 1
ATOM 909 C CA . LEU A 1 116 ? 6.784 3.389 -6.894 1.00 82.56 116 LEU A CA 1
ATOM 910 C C . LEU A 1 116 ? 5.416 3.938 -6.480 1.00 82.56 116 LEU A C 1
ATOM 912 O O . LEU A 1 116 ? 5.291 5.121 -6.166 1.00 82.56 116 LEU A O 1
ATOM 916 N N . HIS A 1 117 ? 4.413 3.065 -6.494 1.00 82.81 117 HIS A N 1
ATOM 917 C CA . HIS A 1 117 ? 3.054 3.321 -6.032 1.00 82.81 117 HIS A CA 1
ATOM 918 C C . HIS A 1 117 ? 2.971 3.012 -4.541 1.00 82.81 117 HIS A C 1
ATOM 920 O O . HIS A 1 117 ? 3.009 1.848 -4.146 1.00 82.81 117 HIS A O 1
ATOM 926 N N . ILE A 1 118 ? 2.907 4.046 -3.708 1.00 82.75 118 ILE A N 1
ATOM 927 C CA . ILE A 1 118 ? 2.758 3.914 -2.256 1.00 82.75 118 ILE A CA 1
ATOM 928 C C . ILE A 1 118 ? 1.278 3.688 -1.945 1.00 82.75 118 ILE A C 1
ATOM 930 O O . ILE A 1 118 ? 0.447 4.516 -2.300 1.00 82.75 118 ILE A O 1
ATOM 934 N N . ILE A 1 119 ? 0.977 2.580 -1.270 1.00 83.00 119 ILE A N 1
ATOM 935 C CA . ILE A 1 119 ? -0.373 2.183 -0.842 1.00 83.00 119 ILE A CA 1
ATOM 936 C C . ILE A 1 119 ? -0.604 2.583 0.622 1.00 83.00 119 ILE A C 1
ATOM 938 O O . ILE A 1 119 ? -1.671 3.065 0.993 1.00 83.00 119 ILE A O 1
ATOM 942 N N . ASP A 1 120 ? 0.397 2.363 1.476 1.00 82.69 120 ASP A N 1
ATOM 943 C CA . ASP A 1 120 ? 0.371 2.767 2.883 1.00 82.69 120 ASP A CA 1
ATOM 944 C C . ASP A 1 120 ? 1.803 2.981 3.382 1.00 82.69 120 ASP A C 1
ATOM 946 O O . ASP A 1 120 ? 2.775 2.692 2.682 1.00 82.69 120 ASP A O 1
ATOM 950 N N . GLY A 1 121 ? 1.979 3.432 4.618 1.00 83.50 121 GLY A N 1
ATOM 951 C CA . GLY A 1 121 ? 3.297 3.392 5.217 1.00 83.50 121 GLY A CA 1
ATOM 952 C C . GLY A 1 121 ? 3.325 3.446 6.727 1.00 83.50 121 GLY A C 1
ATOM 953 O O . GLY A 1 121 ? 2.366 3.804 7.407 1.00 83.50 121 GLY A O 1
ATOM 954 N N . PHE A 1 122 ? 4.475 3.029 7.237 1.00 84.19 122 PHE A N 1
ATOM 955 C CA . PHE A 1 122 ? 4.702 2.789 8.650 1.00 84.19 122 PHE A CA 1
ATOM 956 C C . PHE A 1 122 ? 5.499 3.916 9.295 1.00 84.19 122 PHE A C 1
ATOM 958 O O . PHE A 1 122 ? 5.147 4.392 10.375 1.00 84.19 122 PHE A O 1
ATOM 965 N N . SER A 1 123 ? 6.558 4.369 8.621 1.00 84.62 123 SER A N 1
ATOM 966 C CA . SER A 1 123 ? 7.404 5.455 9.103 1.00 84.62 123 SER A CA 1
ATOM 967 C C . SER A 1 123 ? 7.841 6.373 7.970 1.00 84.62 123 SER A C 1
ATOM 969 O O . SER A 1 123 ? 8.068 5.925 6.847 1.00 84.62 123 SER A O 1
ATOM 971 N N . ILE A 1 124 ? 8.007 7.657 8.274 1.00 85.25 124 ILE A N 1
ATOM 972 C CA . ILE A 1 124 ? 8.581 8.661 7.373 1.00 85.25 124 ILE A CA 1
ATOM 973 C C . ILE A 1 124 ? 9.688 9.367 8.142 1.00 85.25 124 ILE A C 1
ATOM 975 O O . ILE A 1 124 ? 9.434 9.941 9.195 1.00 85.25 124 ILE A O 1
ATOM 979 N N . GLY A 1 125 ? 10.925 9.340 7.641 1.00 80.81 125 GLY A N 1
ATOM 980 C CA . GLY A 1 125 ? 12.011 10.106 8.266 1.00 80.81 125 GLY A CA 1
ATOM 981 C C . GLY A 1 125 ? 12.269 9.755 9.738 1.00 80.81 125 GLY A C 1
ATOM 982 O O . GLY A 1 125 ? 12.499 10.659 10.533 1.00 80.81 125 GLY A O 1
ATOM 983 N N . PHE A 1 126 ? 12.199 8.467 10.101 1.00 80.44 126 PHE A N 1
ATOM 984 C CA . PHE A 1 126 ? 12.278 7.949 11.482 1.00 80.44 126 PHE A CA 1
ATOM 985 C C . PHE A 1 126 ? 11.082 8.279 12.393 1.00 80.44 126 PHE A C 1
ATOM 987 O O . PHE A 1 126 ? 11.036 7.797 13.523 1.00 80.44 126 PHE A O 1
ATOM 994 N N . GLU A 1 127 ? 10.089 9.027 11.916 1.00 84.38 127 GLU A N 1
ATOM 995 C CA . GLU A 1 127 ? 8.834 9.248 12.633 1.00 84.38 127 GLU A CA 1
ATOM 996 C C . GLU A 1 127 ? 7.854 8.105 12.329 1.00 84.38 127 GLU A C 1
ATOM 998 O O . GLU A 1 127 ? 7.623 7.773 11.164 1.00 84.38 127 GLU A O 1
ATOM 1003 N N . THR A 1 128 ? 7.269 7.489 13.361 1.00 82.75 128 THR A N 1
ATOM 1004 C CA . THR A 1 128 ? 6.255 6.435 13.184 1.00 82.75 128 THR A CA 1
ATOM 1005 C C . THR A 1 128 ? 4.899 7.068 12.895 1.00 82.75 128 THR A C 1
ATOM 1007 O O . THR A 1 128 ? 4.393 7.850 13.696 1.00 82.75 128 THR A O 1
ATOM 1010 N N . ILE A 1 129 ? 4.293 6.704 11.768 1.00 85.38 129 ILE A N 1
ATOM 1011 C CA . ILE A 1 129 ? 2.984 7.207 11.325 1.00 85.38 129 ILE A CA 1
ATOM 1012 C C . ILE A 1 129 ? 1.882 6.145 11.405 1.00 85.38 129 ILE A C 1
ATOM 1014 O O . ILE A 1 129 ? 0.715 6.472 11.219 1.00 85.38 129 ILE A O 1
ATOM 1018 N N . ALA A 1 130 ? 2.224 4.893 11.724 1.00 80.00 130 ALA A N 1
ATOM 1019 C CA . ALA A 1 130 ? 1.286 3.768 11.787 1.00 80.00 130 ALA A CA 1
ATOM 1020 C C . ALA A 1 130 ? 0.107 3.978 12.758 1.00 80.00 130 ALA A C 1
ATOM 1022 O O . ALA A 1 130 ? -0.960 3.402 12.565 1.00 80.00 130 ALA A O 1
ATOM 1023 N N . ASN A 1 131 ? 0.286 4.828 13.775 1.00 84.06 131 ASN A N 1
ATOM 1024 C CA . ASN A 1 131 ? -0.747 5.142 14.765 1.00 84.06 131 ASN A CA 1
ATOM 1025 C C . ASN A 1 131 ? -1.765 6.188 14.281 1.00 84.06 131 ASN A C 1
ATOM 1027 O O . ASN A 1 131 ? -2.791 6.379 14.930 1.00 84.06 131 ASN A O 1
ATOM 1031 N N . LEU A 1 132 ? -1.487 6.886 13.177 1.00 82.69 132 LEU A N 1
ATOM 1032 C CA . LEU A 1 132 ? -2.383 7.903 12.630 1.00 82.69 132 LEU A CA 1
ATOM 1033 C C . LEU A 1 132 ? -3.475 7.257 11.768 1.00 82.69 132 LEU A C 1
ATOM 1035 O O . LEU A 1 132 ? -3.211 6.233 11.134 1.00 82.69 132 LEU A O 1
ATOM 1039 N N . PRO A 1 133 ? -4.679 7.847 11.670 1.00 85.56 133 PRO A N 1
ATOM 1040 C CA . PRO A 1 133 ? -5.689 7.430 10.700 1.00 85.56 133 PRO A CA 1
ATOM 1041 C C . PRO A 1 133 ? -5.161 7.491 9.259 1.00 85.56 133 PRO A C 1
ATOM 1043 O O . PRO A 1 133 ? -4.342 8.343 8.923 1.00 85.56 133 PRO A O 1
ATOM 1046 N N . TYR A 1 134 ? -5.671 6.622 8.381 1.00 80.19 134 TYR A N 1
ATOM 1047 C CA . TYR A 1 134 ? -5.205 6.504 6.990 1.00 80.19 134 TYR A CA 1
ATOM 1048 C C . TYR A 1 134 ? -5.171 7.846 6.235 1.00 80.19 134 TYR A C 1
ATOM 1050 O O . TYR A 1 134 ? -4.181 8.151 5.578 1.00 80.19 134 TYR A O 1
ATOM 1058 N N . ALA A 1 135 ? -6.201 8.684 6.387 1.00 82.69 135 ALA A N 1
ATOM 1059 C CA . ALA A 1 135 ? -6.262 9.992 5.729 1.00 82.69 135 ALA A CA 1
ATOM 1060 C C . ALA A 1 135 ? -5.120 10.935 6.158 1.00 82.69 135 ALA A C 1
ATOM 1062 O O . ALA A 1 135 ? -4.568 11.661 5.335 1.00 82.69 135 ALA A O 1
ATOM 1063 N N . GLU A 1 136 ? -4.729 10.897 7.434 1.00 84.69 136 GLU A N 1
ATOM 1064 C CA . GLU A 1 136 ? -3.620 11.702 7.954 1.00 84.69 136 GLU A CA 1
ATOM 1065 C C . GLU A 1 136 ? -2.263 11.142 7.519 1.00 84.69 136 GLU A C 1
ATOM 1067 O O . GLU A 1 136 ? -1.354 11.909 7.195 1.00 84.69 136 GLU A O 1
ATOM 1072 N N . ARG A 1 137 ? -2.130 9.807 7.440 1.00 84.44 137 ARG A N 1
ATOM 1073 C CA . ARG A 1 137 ? -0.938 9.164 6.862 1.00 84.44 137 ARG A CA 1
ATOM 1074 C C . ARG A 1 137 ? -0.747 9.594 5.413 1.00 84.44 137 ARG A C 1
ATOM 1076 O O . ARG A 1 137 ? 0.349 10.010 5.045 1.00 84.44 137 ARG A O 1
ATOM 1083 N N . PHE A 1 138 ? -1.820 9.558 4.625 1.00 82.81 138 PHE A N 1
ATOM 1084 C CA . PHE A 1 138 ? -1.811 9.982 3.229 1.00 82.81 138 PHE A CA 1
ATOM 1085 C C . PHE A 1 138 ? -1.403 11.453 3.087 1.00 82.81 138 PHE A C 1
ATOM 1087 O O . PHE A 1 138 ? -0.519 11.767 2.296 1.00 82.81 138 PHE A O 1
ATOM 1094 N N . GLY A 1 139 ? -1.965 12.345 3.913 1.00 83.88 139 GLY A N 1
ATOM 1095 C CA . GLY A 1 139 ? -1.589 13.762 3.927 1.00 83.88 139 GLY A CA 1
ATOM 1096 C C . GLY A 1 139 ? -0.100 13.989 4.213 1.00 83.88 139 GLY A C 1
ATOM 1097 O O . GLY A 1 139 ? 0.537 14.795 3.537 1.00 83.88 139 GLY A O 1
ATOM 1098 N N . LYS A 1 140 ? 0.487 13.227 5.150 1.00 84.38 140 LYS A N 1
ATOM 1099 C CA . LYS A 1 140 ? 1.931 13.287 5.433 1.00 84.38 140 LYS A CA 1
ATOM 1100 C C . LYS A 1 140 ? 2.786 12.816 4.253 1.00 84.38 140 LYS A C 1
ATOM 1102 O O . LYS A 1 140 ? 3.849 13.389 4.007 1.00 84.38 140 LYS A O 1
ATOM 1107 N N . PHE A 1 141 ? 2.354 11.778 3.534 1.00 81.94 141 PHE A N 1
ATOM 1108 C CA . PHE A 1 141 ? 3.047 11.328 2.325 1.00 81.94 141 PHE A CA 1
ATOM 1109 C C . PHE A 1 141 ? 2.967 12.370 1.211 1.00 81.94 141 PHE A C 1
ATOM 1111 O O . PHE A 1 141 ? 3.997 12.688 0.617 1.00 81.94 141 PHE A O 1
ATOM 1118 N N . ASP A 1 142 ? 1.784 12.935 0.974 1.00 81.94 142 ASP A N 1
ATOM 1119 C CA . ASP A 1 142 ? 1.574 13.940 -0.067 1.00 81.94 142 ASP A CA 1
ATOM 1120 C C . ASP A 1 142 ? 2.420 15.189 0.190 1.00 81.94 142 ASP A C 1
ATOM 1122 O O . ASP A 1 142 ? 3.158 15.623 -0.689 1.00 81.94 142 ASP A O 1
ATOM 1126 N N . GLU A 1 143 ? 2.431 15.708 1.421 1.00 81.81 143 GLU A N 1
ATOM 1127 C CA . GLU A 1 143 ? 3.251 16.870 1.779 1.00 81.81 143 GLU A CA 1
ATOM 1128 C C . GLU A 1 143 ? 4.750 16.610 1.562 1.00 81.81 143 GLU A C 1
ATOM 1130 O O . GLU A 1 143 ? 5.475 17.471 1.053 1.00 81.81 143 GLU A O 1
ATOM 1135 N N . LYS A 1 144 ? 5.231 15.413 1.922 1.00 79.00 144 LYS A N 1
ATOM 1136 C CA . LYS A 1 144 ? 6.663 15.098 1.889 1.00 79.00 144 LYS A CA 1
ATOM 1137 C C . LYS A 1 144 ? 7.179 14.753 0.494 1.00 79.00 144 LYS A C 1
ATOM 1139 O O . LYS A 1 144 ? 8.333 15.063 0.198 1.00 79.00 144 LYS A O 1
ATOM 1144 N N . PHE A 1 145 ? 6.357 14.114 -0.337 1.00 75.81 145 PHE A N 1
ATOM 1145 C CA . PHE A 1 145 ? 6.765 13.564 -1.634 1.00 75.81 145 PHE A CA 1
ATOM 1146 C C . PHE A 1 145 ? 6.140 14.276 -2.840 1.00 75.81 145 PHE A C 1
ATOM 1148 O O . PHE A 1 145 ? 6.396 13.872 -3.972 1.00 75.81 145 PHE A O 1
ATOM 1155 N N . LYS A 1 146 ? 5.417 15.385 -2.628 1.00 71.81 146 LYS A N 1
ATOM 1156 C CA . LYS A 1 146 ? 4.724 16.177 -3.664 1.00 71.81 146 LYS A CA 1
ATOM 1157 C C . LYS A 1 146 ? 5.533 16.486 -4.928 1.00 71.81 146 LYS A C 1
ATOM 1159 O O . LYS A 1 146 ? 4.965 16.664 -6.000 1.00 71.81 146 LYS A O 1
ATOM 1164 N N . ASN A 1 147 ? 6.853 16.605 -4.792 1.00 68.31 147 ASN A N 1
ATOM 1165 C CA . ASN A 1 147 ? 7.747 17.027 -5.869 1.00 68.31 147 ASN A CA 1
ATOM 1166 C C . ASN A 1 147 ? 8.483 15.864 -6.557 1.00 68.31 147 ASN A C 1
ATOM 1168 O O . ASN A 1 147 ? 9.198 16.099 -7.533 1.00 68.31 147 ASN A O 1
ATOM 1172 N N . ASP A 1 148 ? 8.334 14.622 -6.085 1.00 70.06 148 ASP A N 1
ATOM 1173 C CA . ASP A 1 148 ? 9.026 13.473 -6.667 1.00 70.06 148 ASP A CA 1
ATOM 1174 C C . ASP A 1 148 ? 8.158 12.795 -7.734 1.00 70.06 148 ASP A C 1
ATOM 1176 O O . ASP A 1 148 ? 7.284 11.980 -7.457 1.00 70.06 148 ASP A O 1
ATOM 1180 N N . CYS A 1 149 ? 8.456 13.095 -8.998 1.00 60.00 149 CYS A N 1
ATOM 1181 C CA . CYS A 1 149 ? 7.783 12.507 -10.156 1.00 60.00 149 CYS A CA 1
ATOM 1182 C C . CYS A 1 149 ? 7.983 10.986 -10.305 1.00 60.00 149 CYS A C 1
ATOM 1184 O O . CYS A 1 149 ? 7.428 10.405 -11.239 1.00 60.00 149 CYS A O 1
ATOM 1186 N N . SER A 1 150 ? 8.838 10.350 -9.508 1.00 64.88 150 SER A N 1
ATOM 1187 C CA . SER A 1 150 ? 9.046 8.896 -9.519 1.00 64.88 150 SER A CA 1
ATOM 1188 C C . SER A 1 150 ? 8.312 8.168 -8.391 1.00 64.88 150 SER A C 1
ATOM 1190 O O . SER A 1 150 ? 8.364 6.936 -8.312 1.00 64.88 150 SER A O 1
ATOM 1192 N N . LEU A 1 151 ? 7.578 8.928 -7.576 1.00 68.31 151 LEU A N 1
ATOM 1193 C CA . LEU A 1 151 ? 6.645 8.445 -6.576 1.00 68.31 151 LEU A CA 1
ATOM 1194 C C . LEU A 1 151 ? 5.222 8.782 -7.005 1.00 68.31 151 LEU A C 1
ATOM 1196 O O . LEU A 1 151 ? 4.936 9.843 -7.557 1.00 68.31 151 LEU A O 1
ATOM 1200 N N . SER A 1 152 ? 4.316 7.851 -6.770 1.00 68.19 152 SER A N 1
ATOM 1201 C CA . SER A 1 152 ? 2.884 8.089 -6.894 1.00 68.19 152 SER A CA 1
ATOM 1202 C C . SER A 1 152 ? 2.217 7.505 -5.666 1.00 68.19 152 SER A C 1
ATOM 1204 O O . SER A 1 152 ? 2.571 6.419 -5.219 1.00 68.19 152 SER A O 1
ATOM 1206 N N . ILE A 1 153 ? 1.310 8.264 -5.070 1.00 66.31 153 ILE A N 1
ATOM 1207 C CA . ILE A 1 153 ? 0.577 7.845 -3.879 1.00 66.31 153 ILE A CA 1
ATOM 1208 C C . ILE A 1 153 ? -0.819 7.462 -4.373 1.00 66.31 153 ILE A C 1
ATOM 1210 O O . ILE A 1 153 ? -1.447 8.264 -5.068 1.00 66.31 153 ILE A O 1
ATOM 1214 N N . VAL A 1 154 ? -1.240 6.224 -4.102 1.00 56.75 154 VAL A N 1
ATOM 1215 C CA . VAL A 1 154 ? -2.484 5.619 -4.616 1.00 56.75 154 VAL A CA 1
ATOM 1216 C C . VAL A 1 154 ? -3.534 5.529 -3.521 1.00 56.75 154 VAL A C 1
ATOM 1218 O O . VAL A 1 154 ? -3.175 5.132 -2.390 1.00 56.75 154 VAL A O 1
#

Foldseek 3Di:
DVVVVVVVVVVVVVCVVPVPDDDPCPVVVVVVVCVVVVHDPDPPDPPPDDPVRVLLQAFKWAAQFAQQIWTQDNVVSDTDGDPLQRWGAAGLWIFHWDWDWDWDDDDPPTDTHIATETAFTQDGNNHGCVPPPGVVRLVVCCVVCVPTPRYDYD

Organism: NCBI:txid355587

Sequence (154 aa):
LGQRQVVNLMKIAAFCRDPNLVEARQAELRSKCLKLWDVPDRPRASDRSGPDDVIKEICGVRGLGRSKVYRYDLPKRGWVIDDKVRAELNPGTLVYGEVIPELKGEGRGMVQKNALHIIDGFSIGFETIANLPYAERFGKFDEKFKNDCSLSIV